Protein AF-B0JJE5-F1 (afdb_monomer)

Secondary structure (DSSP, 8-state):
---THHHHHHHHHHHHHHHHHHTSPTT-HHHHHHHHHHHHHHHHHHHHHHHHHHHHHHHHHHH-SEEEE-HHHHHHHHHSTTTHHHHHTS-HHHHHHHHHHHHHHTT-EEEE--S------

Solvent-accessible surface area (backbone atoms only — not comparable to full-atom values): 7000 Å² total; per-residue (Å²): 131,88,63,78,68,58,58,59,55,53,53,54,53,42,54,53,37,50,55,54,32,72,72,36,59,84,93,36,75,68,26,53,56,32,49,53,53,39,51,55,47,53,50,53,51,50,53,52,51,50,52,51,49,53,52,51,45,52,49,52,52,70,79,33,68,62,48,74,49,39,80,65,55,48,56,56,48,48,64,35,79,85,43,20,62,62,55,73,74,43,61,67,68,58,53,53,54,49,40,53,55,47,18,63,74,70,76,27,50,68,45,75,56,69,88,79,66,78,77,87,122

Sequence (121 aa):
MSNPKHFKKHYRRLRRASKNLSRKQKGSKNREKARIKVAKIHAQITDSRKDHLHKLTTQLVRENQTIVVENLAVKNMVKNPKLSQAISDVSWGEITRQLAYKCRWYGRNYIEIDRWFPSGT

Organism: Microcystis aeruginosa (strain NIES-843 / IAM M-2473) (NCBI:txid449447)

pLDDT: mean 77.74, std 16.85, range [36.88, 96.75]

Structure (mmCIF, N/CA/C/O backbone):
data_AF-B0JJE5-F1
#
_entry.id   AF-B0JJE5-F1
#
loop_
_atom_site.group_PDB
_atom_site.id
_atom_site.type_symbol
_atom_site.label_atom_id
_atom_site.label_alt_id
_atom_site.label_comp_id
_atom_site.label_asym_id
_atom_site.label_entity_id
_atom_site.label_seq_id
_atom_site.pdbx_PDB_ins_code
_atom_site.Cartn_x
_atom_site.Cartn_y
_atom_site.Cartn_z
_atom_site.occupancy
_atom_site.B_iso_or_equiv
_atom_site.auth_seq_id
_atom_site.auth_comp_id
_atom_site.auth_asym_id
_atom_site.auth_atom_id
_atom_site.pdbx_PDB_model_num
ATOM 1 N N . MET A 1 1 ? 12.660 11.398 -1.127 1.00 37.69 1 MET A N 1
ATOM 2 C CA . MET A 1 1 ? 12.112 10.031 -0.949 1.00 37.69 1 MET A CA 1
ATOM 3 C C . MET A 1 1 ? 11.534 9.899 0.458 1.00 37.69 1 MET A C 1
ATOM 5 O O . MET A 1 1 ? 12.292 9.753 1.410 1.00 37.69 1 MET A O 1
ATOM 9 N N . SER A 1 2 ? 10.215 10.078 0.615 1.00 36.88 2 SER A N 1
ATOM 10 C CA . SER A 1 2 ? 9.564 10.100 1.936 1.00 36.88 2 SER A CA 1
ATOM 11 C C . SER A 1 2 ? 9.626 8.732 2.627 1.00 36.88 2 SER A C 1
ATOM 13 O O . SER A 1 2 ? 9.509 7.680 2.006 1.00 36.88 2 SER A O 1
ATOM 15 N N . ASN A 1 3 ? 9.877 8.787 3.926 1.00 46.91 3 ASN A N 1
ATOM 16 C CA . ASN A 1 3 ? 10.442 7.749 4.775 1.00 46.91 3 ASN A CA 1
ATOM 17 C C . ASN A 1 3 ? 9.410 6.665 5.188 1.00 46.91 3 ASN A C 1
ATOM 19 O O . ASN A 1 3 ? 8.305 7.017 5.611 1.00 46.91 3 ASN A O 1
ATOM 23 N N . PRO A 1 4 ? 9.775 5.365 5.232 1.00 54.50 4 PRO A N 1
ATOM 24 C CA . PRO A 1 4 ? 8.970 4.269 5.806 1.00 54.50 4 PRO A CA 1
ATOM 25 C C . PRO A 1 4 ? 8.431 4.500 7.235 1.00 54.50 4 PRO A C 1
ATOM 27 O O . PRO A 1 4 ? 7.529 3.794 7.697 1.00 54.50 4 PRO A O 1
ATOM 30 N N . LYS A 1 5 ? 8.955 5.497 7.968 1.00 53.06 5 LYS A N 1
ATOM 31 C CA . LYS A 1 5 ? 8.504 5.870 9.322 1.00 53.06 5 LYS A CA 1
ATOM 32 C C . LYS A 1 5 ? 7.019 6.268 9.404 1.00 53.06 5 LYS A C 1
ATOM 34 O O . LYS A 1 5 ? 6.428 6.101 10.475 1.00 53.06 5 LYS A O 1
ATOM 39 N N . HIS A 1 6 ? 6.393 6.733 8.316 1.00 61.78 6 HIS A N 1
ATOM 40 C CA . HIS A 1 6 ? 4.973 7.118 8.333 1.00 61.78 6 HIS A CA 1
ATOM 41 C C . HIS A 1 6 ? 4.046 5.921 8.589 1.00 61.78 6 HIS A C 1
ATOM 43 O O . HIS A 1 6 ? 3.158 6.006 9.443 1.00 61.78 6 HIS A O 1
ATOM 49 N N . PHE A 1 7 ? 4.307 4.769 7.964 1.00 72.31 7 PHE A N 1
ATOM 50 C CA . PHE A 1 7 ? 3.471 3.575 8.123 1.00 72.31 7 PHE A CA 1
ATOM 51 C C . PHE A 1 7 ? 3.428 3.080 9.574 1.00 72.31 7 PHE A C 1
ATOM 53 O O . PHE A 1 7 ? 2.351 2.800 10.103 1.00 72.31 7 PHE A O 1
ATOM 60 N N . LYS A 1 8 ? 4.562 3.105 10.292 1.00 78.38 8 LYS A N 1
ATOM 61 C CA . LYS A 1 8 ? 4.618 2.740 11.722 1.00 78.38 8 LYS A CA 1
ATOM 62 C C . LYS A 1 8 ? 3.680 3.597 12.583 1.00 78.38 8 LYS A C 1
ATOM 64 O O . LYS A 1 8 ? 3.040 3.078 13.501 1.00 78.38 8 LYS A O 1
ATOM 69 N N . LYS A 1 9 ? 3.559 4.899 12.294 1.00 83.81 9 LYS A N 1
ATOM 70 C CA . LYS A 1 9 ? 2.633 5.801 13.003 1.00 83.81 9 LYS A CA 1
ATOM 71 C C . LYS A 1 9 ? 1.175 5.428 12.722 1.00 83.81 9 LYS A C 1
ATOM 73 O O . LYS A 1 9 ? 0.377 5.377 13.662 1.00 83.81 9 LYS A O 1
ATOM 78 N N . HIS A 1 10 ? 0.842 5.114 11.469 1.00 83.88 10 HIS A N 1
ATOM 79 C CA . HIS A 1 10 ? -0.504 4.679 11.098 1.00 83.88 10 HIS A CA 1
ATOM 80 C C . HIS A 1 10 ? -0.889 3.353 11.770 1.00 83.88 10 HIS A C 1
ATOM 82 O O . HIS A 1 10 ? -1.953 3.286 12.387 1.00 83.88 10 HIS A O 1
ATOM 88 N N . TYR A 1 11 ? -0.007 2.347 11.780 1.00 85.50 11 TYR A N 1
ATOM 89 C CA . TYR A 1 11 ? -0.277 1.074 12.464 1.00 85.50 11 TYR A CA 1
ATOM 90 C C . TYR A 1 11 ? -0.413 1.230 13.983 1.00 85.50 11 TYR A C 1
ATOM 92 O O . TYR A 1 11 ? -1.293 0.624 14.594 1.00 85.50 11 TYR A O 1
ATOM 100 N N . ARG A 1 12 ? 0.391 2.096 14.620 1.00 90.38 12 ARG A N 1
ATOM 101 C CA . ARG A 1 12 ? 0.223 2.419 16.051 1.00 90.38 12 ARG A CA 1
ATOM 102 C C . ARG A 1 12 ? -1.145 3.041 16.333 1.00 90.38 12 ARG A C 1
ATOM 104 O O . ARG A 1 12 ? -1.794 2.681 17.317 1.00 90.38 12 ARG A O 1
ATOM 111 N N . ARG A 1 13 ? -1.596 3.965 15.477 1.00 91.94 13 ARG A N 1
ATOM 112 C CA . ARG A 1 13 ? -2.922 4.591 15.583 1.00 91.94 13 ARG A CA 1
ATOM 113 C C . ARG A 1 13 ? -4.036 3.564 15.386 1.00 91.94 13 ARG A C 1
ATOM 115 O O . ARG A 1 13 ? -4.989 3.578 16.164 1.00 91.94 13 ARG A O 1
ATOM 122 N N . LEU A 1 14 ? -3.884 2.662 14.416 1.00 93.25 14 LEU A N 1
ATOM 123 C CA . LEU A 1 14 ? -4.814 1.563 14.178 1.00 93.25 14 LEU A CA 1
ATOM 124 C C . LEU A 1 14 ? -4.925 0.662 15.410 1.00 93.25 14 LEU A C 1
ATOM 126 O O . LEU A 1 14 ? -6.019 0.492 15.933 1.00 93.25 14 LEU A O 1
ATOM 130 N N . ARG A 1 15 ? -3.797 0.191 15.958 1.00 93.88 15 ARG A N 1
ATOM 131 C CA . ARG A 1 15 ? -3.772 -0.662 17.159 1.00 93.88 15 ARG A CA 1
ATOM 132 C C . ARG A 1 15 ? -4.518 -0.028 18.336 1.00 93.88 15 ARG A C 1
ATOM 134 O O . ARG A 1 15 ? -5.300 -0.698 19.008 1.00 93.88 15 ARG A O 1
ATOM 141 N N . ARG A 1 16 ? -4.307 1.271 18.579 1.00 95.50 16 ARG A N 1
ATOM 142 C CA . ARG A 1 16 ? -5.019 2.019 19.632 1.00 95.50 16 ARG A CA 1
ATOM 143 C C . ARG A 1 16 ? -6.520 2.113 19.349 1.00 95.50 16 ARG A C 1
ATOM 145 O O . ARG A 1 16 ? -7.318 1.899 20.255 1.00 95.50 16 ARG A O 1
ATOM 152 N N . ALA A 1 17 ? -6.908 2.412 18.109 1.00 94.50 17 ALA A N 1
ATOM 153 C CA . ALA A 1 17 ? -8.312 2.505 17.718 1.00 94.50 17 ALA A CA 1
ATOM 154 C C . ALA A 1 17 ? -9.033 1.150 17.825 1.00 94.50 17 ALA A C 1
ATOM 156 O O . ALA A 1 17 ? -10.131 1.103 18.374 1.00 94.50 17 ALA A O 1
ATOM 157 N N . SER A 1 18 ? -8.393 0.057 17.405 1.00 94.12 18 SER A N 1
ATOM 158 C CA . SER A 1 18 ? -8.932 -1.301 17.523 1.00 94.12 18 SER A CA 1
ATOM 159 C C . SER A 1 18 ? -9.078 -1.736 18.983 1.00 94.12 18 SER A C 1
ATOM 161 O O . SER A 1 18 ? -10.123 -2.260 19.355 1.00 94.12 18 SER A O 1
ATOM 163 N N . LYS A 1 19 ? -8.092 -1.436 19.845 1.00 96.38 19 LYS A N 1
ATOM 164 C CA . LYS A 1 19 ? -8.192 -1.682 21.298 1.00 96.38 19 LYS A CA 1
ATOM 165 C C . LYS A 1 19 ? -9.326 -0.879 21.942 1.00 96.38 19 LYS A C 1
ATOM 167 O O . LYS A 1 19 ? -10.008 -1.360 22.840 1.00 96.38 19 LYS A O 1
ATOM 172 N N . ASN A 1 20 ? -9.533 0.357 21.494 1.00 95.12 20 ASN A N 1
ATOM 173 C CA . ASN A 1 20 ? -10.648 1.165 21.972 1.00 95.12 20 ASN A CA 1
ATOM 174 C C . ASN A 1 20 ? -11.990 0.593 21.510 1.00 95.12 20 ASN A C 1
ATOM 176 O O . ASN A 1 20 ? -12.913 0.558 22.314 1.00 95.12 20 ASN A O 1
ATOM 180 N N . LEU A 1 21 ? -12.092 0.133 20.258 1.00 95.44 21 LEU A N 1
ATOM 181 C CA . LEU A 1 21 ? -13.292 -0.506 19.716 1.00 95.44 21 LEU A CA 1
ATOM 182 C C . LEU A 1 21 ? -13.645 -1.795 20.469 1.00 95.44 21 LEU A C 1
ATOM 184 O O . LEU A 1 21 ? -14.810 -1.984 20.812 1.00 95.44 21 LEU A O 1
ATOM 188 N N . SER A 1 22 ? -12.660 -2.653 20.752 1.00 95.06 22 SER A N 1
ATOM 189 C CA . SER A 1 22 ? -12.888 -3.937 21.430 1.00 95.06 22 SER A CA 1
ATOM 190 C C . SER A 1 22 ? -13.428 -3.776 22.852 1.00 95.06 22 SER A C 1
ATOM 192 O O . SER A 1 22 ? -14.160 -4.633 23.330 1.00 95.06 22 SER A O 1
ATOM 194 N N . ARG A 1 23 ? -13.110 -2.655 23.509 1.00 95.25 23 ARG A N 1
ATOM 195 C CA . ARG A 1 23 ? -13.593 -2.303 24.852 1.00 95.25 23 ARG A CA 1
ATOM 196 C C . ARG A 1 23 ? -14.993 -1.678 24.868 1.00 95.25 23 ARG A C 1
ATOM 198 O O . ARG A 1 23 ? -15.507 -1.402 25.946 1.00 95.25 23 ARG A O 1
ATOM 205 N N . LYS A 1 24 ? -15.604 -1.378 23.713 1.00 94.31 24 LYS A N 1
ATOM 206 C CA . LYS A 1 24 ? -16.956 -0.794 23.661 1.00 94.31 24 LYS A CA 1
ATOM 207 C C . LYS A 1 24 ? -18.028 -1.880 23.672 1.00 94.31 24 LYS A C 1
ATOM 209 O O . LYS A 1 24 ? -17.908 -2.887 22.978 1.00 94.31 24 LYS A O 1
ATOM 214 N N . GLN A 1 25 ? -19.121 -1.612 24.387 1.00 95.25 25 GLN A N 1
ATOM 215 C CA . GLN A 1 25 ? -20.291 -2.486 24.442 1.00 95.25 25 GLN A CA 1
ATOM 216 C C . GLN A 1 25 ? -20.867 -2.729 23.041 1.00 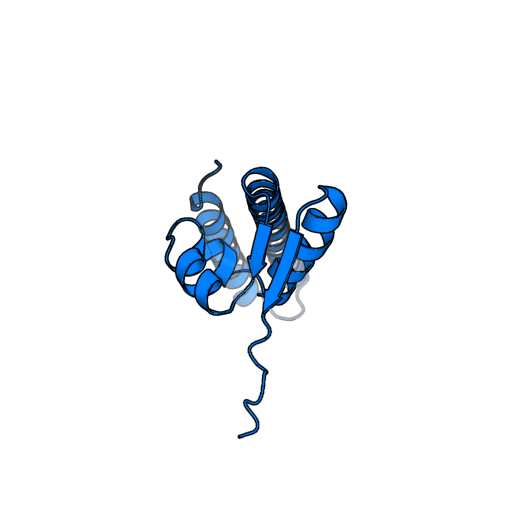95.25 25 GLN A C 1
ATOM 218 O O . GLN A 1 25 ? -21.088 -1.782 22.272 1.00 95.25 25 GLN A O 1
ATOM 223 N N . LYS A 1 26 ? -21.108 -4.002 22.711 1.00 92.94 26 LYS A N 1
ATOM 224 C CA . LYS A 1 26 ? -21.758 -4.420 21.459 1.00 92.94 26 LYS A CA 1
ATOM 225 C C . LYS A 1 26 ? -23.131 -3.740 21.328 1.00 92.94 26 LYS A C 1
ATOM 227 O O . LYS A 1 26 ? -23.806 -3.525 22.321 1.00 92.94 26 LYS A O 1
ATOM 232 N N . GLY A 1 27 ? -23.490 -3.318 20.115 1.00 91.69 27 GLY A N 1
ATOM 233 C CA . GLY A 1 27 ? -24.748 -2.603 19.837 1.00 91.69 27 GLY A CA 1
ATOM 234 C C . GLY A 1 27 ? -24.798 -1.119 20.235 1.00 91.69 27 GLY A C 1
ATOM 235 O O . GLY A 1 27 ? -25.648 -0.391 19.738 1.00 91.69 27 GLY A O 1
ATOM 236 N N . SER A 1 28 ? -23.877 -0.615 21.067 1.00 95.62 28 SER A N 1
ATOM 237 C CA . SER A 1 28 ? -23.923 0.795 21.486 1.00 95.62 28 SER A CA 1
ATOM 238 C C . SER A 1 28 ? -23.585 1.781 20.353 1.00 95.62 28 SER A C 1
ATOM 240 O O . SER A 1 28 ? -22.672 1.550 19.552 1.00 95.62 28 SER A O 1
ATOM 242 N N . LYS A 1 29 ? -24.221 2.965 20.360 1.00 95.69 29 LYS A N 1
ATOM 243 C CA . LYS A 1 29 ? -23.891 4.085 19.447 1.00 95.69 29 LYS A CA 1
ATOM 244 C C . LYS A 1 29 ? -22.410 4.495 19.530 1.00 95.69 29 LYS A C 1
ATOM 246 O O . LYS A 1 29 ? -21.803 4.912 18.545 1.00 95.69 29 LYS A O 1
ATOM 251 N N . ASN A 1 30 ? -21.790 4.342 20.701 1.00 93.56 30 ASN A N 1
ATOM 252 C CA . ASN A 1 30 ? -20.370 4.638 20.906 1.00 93.56 30 ASN A CA 1
ATOM 253 C C . ASN A 1 30 ? -19.441 3.602 20.260 1.00 93.56 30 ASN A C 1
ATOM 255 O O . ASN A 1 30 ? -18.365 3.966 19.776 1.00 93.56 30 ASN A O 1
ATOM 259 N N . ARG A 1 31 ? -19.842 2.325 20.219 1.00 95.44 31 ARG A N 1
ATOM 260 C CA . ARG A 1 31 ? -19.119 1.295 19.462 1.00 95.44 31 ARG A CA 1
ATOM 261 C C . ARG A 1 31 ? -19.180 1.576 17.969 1.00 95.44 31 ARG A C 1
ATOM 263 O O . ARG A 1 31 ? -18.161 1.450 17.298 1.00 95.44 31 ARG A O 1
ATOM 270 N N . GLU A 1 32 ? -20.331 2.017 17.478 1.00 96.12 32 GLU A N 1
ATOM 271 C CA . GLU A 1 32 ? -20.517 2.374 16.074 1.00 96.12 32 GLU A CA 1
ATOM 272 C C . GLU A 1 32 ? -19.574 3.513 15.641 1.00 96.12 32 GLU A C 1
ATOM 274 O O . GLU A 1 32 ? -18.782 3.362 14.709 1.00 96.12 32 GLU A O 1
ATOM 279 N N . LYS A 1 33 ? -19.503 4.596 16.427 1.00 95.62 33 LYS A N 1
ATOM 280 C CA . LYS A 1 33 ? -18.519 5.677 16.217 1.00 95.62 33 LYS A CA 1
ATOM 281 C C . LYS A 1 33 ? -17.068 5.168 16.209 1.00 95.62 33 LYS A C 1
ATOM 283 O O . LYS A 1 33 ? -16.254 5.601 15.389 1.00 95.62 33 LYS A O 1
ATOM 288 N N . ALA A 1 34 ? -16.721 4.249 17.114 1.00 95.62 34 ALA A N 1
ATOM 289 C CA . ALA A 1 34 ? -15.382 3.661 17.169 1.00 95.62 34 ALA A CA 1
ATOM 290 C C . ALA A 1 34 ? -15.079 2.773 15.947 1.00 95.62 34 ALA A C 1
ATOM 292 O O . ALA A 1 34 ? -13.956 2.805 15.441 1.00 95.62 34 ALA A O 1
ATOM 293 N N . ARG A 1 35 ? -16.072 2.034 15.438 1.00 96.56 35 ARG A N 1
ATOM 294 C CA . ARG A 1 35 ? -15.960 1.183 14.246 1.00 96.56 35 ARG A CA 1
ATOM 295 C C . ARG A 1 35 ? -15.665 2.021 13.007 1.00 96.56 35 ARG A C 1
ATOM 297 O O . ARG A 1 35 ? -14.697 1.741 12.303 1.00 96.56 35 ARG A O 1
ATOM 304 N N . ILE A 1 36 ? -16.413 3.109 12.810 1.00 96.75 36 ILE A N 1
ATOM 305 C CA . ILE A 1 36 ? -16.170 4.073 11.726 1.00 96.75 36 ILE A CA 1
ATOM 306 C C . ILE A 1 36 ? -14.752 4.654 11.826 1.00 96.75 36 ILE A C 1
ATOM 308 O O . ILE A 1 36 ? -14.057 4.785 10.820 1.00 96.75 36 ILE A O 1
ATOM 312 N N . LYS A 1 37 ? -14.274 4.972 13.036 1.00 95.38 37 LYS A N 1
ATOM 313 C CA . LYS A 1 37 ? -12.909 5.486 13.237 1.00 95.38 37 LYS A CA 1
ATOM 314 C C . LYS A 1 37 ? -11.836 4.478 12.820 1.00 95.38 37 LYS A C 1
ATOM 316 O O . LYS A 1 37 ? -10.851 4.881 12.205 1.00 95.38 37 LYS A O 1
ATOM 321 N N . VAL A 1 38 ? -12.014 3.197 13.143 1.00 95.75 38 VAL A N 1
AT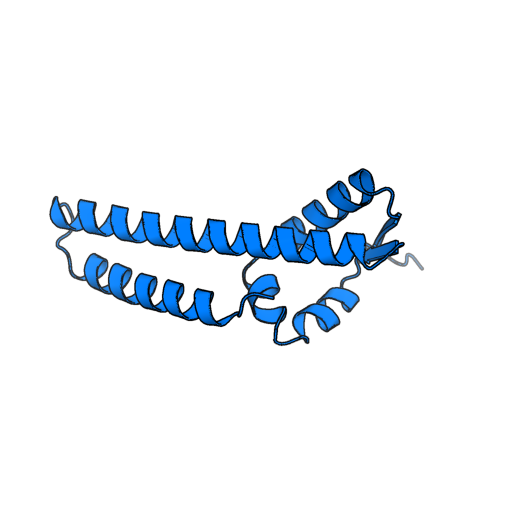OM 322 C CA . VAL A 1 38 ? -11.115 2.119 12.700 1.00 95.75 38 VAL A CA 1
ATOM 323 C C . VAL A 1 38 ? -11.137 1.999 11.175 1.00 95.75 38 VAL A C 1
ATOM 325 O O . VAL A 1 38 ? -10.073 2.026 10.559 1.00 95.75 38 VAL A O 1
ATOM 328 N N . ALA A 1 39 ? -12.322 1.981 10.558 1.00 94.81 39 ALA A N 1
ATOM 329 C CA . ALA A 1 39 ? -12.472 1.921 9.103 1.00 94.81 39 ALA A CA 1
ATOM 330 C C . ALA A 1 39 ? -11.772 3.094 8.391 1.00 94.81 39 ALA A C 1
ATOM 332 O O . ALA A 1 39 ? -11.009 2.882 7.452 1.00 94.81 39 ALA A O 1
ATOM 333 N N . LYS A 1 40 ? -11.926 4.325 8.898 1.00 95.62 40 LYS A N 1
ATOM 334 C CA . LYS A 1 40 ? -11.226 5.511 8.372 1.00 95.62 40 LYS A CA 1
ATOM 335 C C . LYS A 1 40 ? -9.703 5.372 8.433 1.00 95.62 40 LYS A C 1
ATOM 337 O O . LYS A 1 40 ? -9.012 5.803 7.518 1.00 95.62 40 LYS A O 1
ATOM 342 N N . ILE A 1 41 ? -9.162 4.776 9.498 1.00 93.12 41 ILE A N 1
ATOM 343 C CA . ILE A 1 41 ? -7.713 4.548 9.611 1.00 93.12 41 ILE A CA 1
ATOM 344 C C . ILE A 1 41 ? -7.250 3.480 8.611 1.00 93.12 41 ILE A C 1
ATOM 346 O O . ILE A 1 41 ? -6.194 3.652 8.007 1.00 93.12 41 ILE A O 1
ATOM 350 N N . HIS A 1 42 ? -8.028 2.413 8.401 1.00 90.12 42 HIS A N 1
ATOM 351 C CA . HIS A 1 42 ? -7.730 1.416 7.368 1.00 90.12 42 HIS A CA 1
ATOM 352 C C . HIS A 1 42 ? -7.724 2.021 5.962 1.00 90.12 42 HIS A C 1
ATOM 354 O O . HIS A 1 42 ? -6.793 1.751 5.203 1.00 90.12 42 HIS A O 1
ATOM 360 N N . ALA A 1 43 ? -8.703 2.872 5.638 1.00 90.81 43 ALA A N 1
ATOM 361 C CA . ALA A 1 43 ? -8.741 3.590 4.366 1.00 90.81 43 ALA A CA 1
ATOM 362 C C . ALA A 1 43 ? -7.474 4.439 4.178 1.00 90.81 43 ALA A C 1
ATOM 364 O O . ALA A 1 43 ? -6.743 4.240 3.216 1.00 90.81 43 ALA A O 1
ATOM 365 N N . GLN A 1 44 ? -7.111 5.252 5.179 1.00 89.81 44 GLN A N 1
ATOM 366 C CA . GLN A 1 44 ? -5.890 6.069 5.142 1.00 89.81 44 GLN A CA 1
ATOM 367 C C . GLN A 1 44 ? -4.612 5.245 4.924 1.00 89.81 44 GLN A C 1
ATOM 369 O O . GLN A 1 44 ? -3.723 5.669 4.187 1.00 89.81 44 GLN A O 1
ATOM 374 N N . ILE A 1 45 ? -4.492 4.079 5.569 1.00 86.19 45 ILE A N 1
ATOM 375 C CA . ILE A 1 45 ? -3.345 3.177 5.371 1.00 86.19 45 ILE A CA 1
ATOM 376 C C . ILE A 1 45 ? -3.329 2.645 3.940 1.00 86.19 45 ILE A C 1
ATOM 378 O O . ILE A 1 45 ? -2.280 2.651 3.302 1.00 86.19 45 ILE A O 1
ATOM 382 N N . THR A 1 46 ? -4.483 2.206 3.443 1.00 84.62 46 THR A N 1
ATOM 383 C CA . THR A 1 46 ? -4.631 1.650 2.095 1.00 84.62 46 THR A CA 1
ATOM 384 C C . THR A 1 46 ? -4.276 2.687 1.035 1.00 84.62 46 THR A C 1
ATOM 386 O O . THR A 1 46 ? -3.471 2.397 0.154 1.00 84.62 46 THR A O 1
ATOM 389 N N . ASP A 1 47 ? -4.786 3.910 1.162 1.00 87.00 47 ASP A N 1
ATOM 390 C CA . ASP A 1 47 ? -4.495 5.009 0.237 1.00 87.00 47 ASP A CA 1
ATOM 391 C C . ASP A 1 47 ? -3.011 5.386 0.266 1.00 87.00 47 ASP A C 1
ATOM 393 O O . ASP A 1 47 ? -2.382 5.523 -0.780 1.00 87.00 47 ASP A O 1
ATOM 397 N N . SER A 1 48 ? -2.409 5.452 1.461 1.00 84.62 48 SER A N 1
ATOM 398 C CA . SER A 1 48 ? -0.970 5.724 1.603 1.00 84.62 48 SER A CA 1
ATOM 399 C C . SER A 1 48 ? -0.109 4.627 0.966 1.00 84.62 48 SER A C 1
ATOM 401 O O . SER A 1 48 ? 0.919 4.919 0.358 1.00 84.62 48 SER A O 1
ATOM 403 N N . ARG A 1 49 ? -0.512 3.355 1.099 1.00 81.69 49 ARG A N 1
ATOM 404 C CA . ARG A 1 49 ? 0.172 2.218 0.463 1.00 81.69 49 ARG A CA 1
ATOM 405 C C . ARG A 1 49 ? 0.053 2.290 -1.060 1.00 81.69 49 ARG A C 1
ATOM 407 O O . ARG A 1 49 ? 1.058 2.117 -1.743 1.00 81.69 49 ARG A O 1
ATOM 414 N N . LYS A 1 50 ? -1.139 2.595 -1.585 1.00 84.75 50 LYS A N 1
ATOM 415 C CA . LYS A 1 50 ? -1.374 2.769 -3.026 1.00 84.75 50 LYS A CA 1
ATOM 416 C C . LYS A 1 50 ? -0.536 3.906 -3.603 1.00 84.75 50 LYS A C 1
ATOM 418 O O . LYS A 1 50 ? 0.151 3.693 -4.595 1.00 84.75 50 LYS A O 1
ATOM 423 N N . ASP A 1 51 ? -0.541 5.080 -2.972 1.00 87.19 51 ASP A N 1
ATOM 424 C CA . ASP A 1 51 ? 0.270 6.231 -3.395 1.00 87.19 51 ASP A CA 1
ATOM 425 C C . ASP A 1 51 ? 1.767 5.892 -3.410 1.00 87.19 51 ASP A C 1
ATOM 427 O O . ASP A 1 51 ? 2.467 6.164 -4.387 1.00 87.19 51 ASP A O 1
ATOM 431 N N . HIS A 1 52 ? 2.253 5.228 -2.358 1.00 82.06 52 HIS A N 1
ATOM 432 C CA . HIS A 1 52 ? 3.639 4.781 -2.306 1.00 82.06 52 HIS A CA 1
ATOM 433 C C . HIS A 1 52 ? 3.959 3.809 -3.446 1.00 82.06 52 HIS A C 1
ATOM 435 O O . HIS A 1 52 ? 4.963 3.990 -4.132 1.00 82.06 52 HIS A O 1
ATOM 441 N N . LEU A 1 53 ? 3.091 2.825 -3.699 1.00 83.88 53 LEU A N 1
ATOM 442 C CA . LEU A 1 53 ? 3.283 1.892 -4.801 1.00 83.88 53 LEU A CA 1
ATOM 443 C C . LEU A 1 53 ? 3.279 2.604 -6.159 1.00 83.88 53 LEU A C 1
ATOM 445 O O . LEU A 1 53 ? 4.153 2.337 -6.981 1.00 83.88 53 LEU A O 1
ATOM 449 N N . HIS A 1 54 ? 2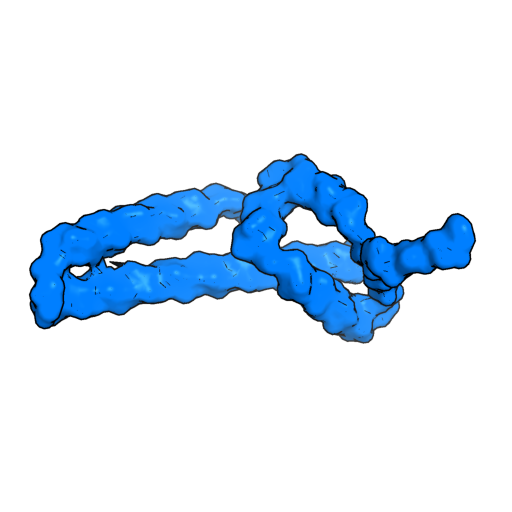.364 3.551 -6.386 1.00 88.44 54 HIS A N 1
ATOM 450 C CA . HIS A 1 54 ? 2.356 4.333 -7.619 1.00 88.44 54 HIS A CA 1
ATOM 451 C C . HIS A 1 54 ? 3.660 5.115 -7.797 1.00 88.44 54 HIS A C 1
ATOM 453 O O . HIS A 1 54 ? 4.205 5.139 -8.899 1.00 88.44 54 HIS A O 1
ATOM 459 N N . LYS A 1 55 ? 4.193 5.729 -6.737 1.00 87.00 55 LYS A N 1
ATOM 460 C CA . LYS A 1 55 ? 5.476 6.442 -6.801 1.00 87.00 55 LYS A CA 1
ATOM 461 C C . LYS A 1 55 ? 6.628 5.498 -7.137 1.00 87.00 55 LYS A C 1
ATOM 463 O O . LYS A 1 55 ? 7.411 5.815 -8.028 1.00 87.00 55 LYS A O 1
ATOM 468 N N . LEU A 1 56 ? 6.681 4.332 -6.492 1.00 82.88 56 LEU A N 1
ATOM 469 C CA . LEU A 1 56 ? 7.700 3.314 -6.754 1.00 82.88 56 LEU A CA 1
ATOM 470 C C . LEU A 1 56 ? 7.656 2.802 -8.196 1.00 82.88 56 LEU A C 1
ATOM 472 O O . LEU A 1 56 ? 8.670 2.816 -8.885 1.00 82.88 56 LEU A O 1
ATOM 476 N N . THR A 1 57 ? 6.489 2.378 -8.680 1.00 84.94 57 THR A N 1
ATOM 477 C CA . THR A 1 57 ? 6.365 1.826 -10.037 1.00 84.94 57 THR A CA 1
ATOM 478 C C . THR A 1 57 ? 6.617 2.888 -11.103 1.00 84.94 57 THR A C 1
ATOM 480 O O . THR A 1 57 ? 7.244 2.593 -12.113 1.00 84.94 57 THR A O 1
ATOM 483 N N . THR A 1 58 ? 6.216 4.145 -10.873 1.00 88.19 58 THR A N 1
ATOM 484 C CA . THR A 1 58 ? 6.568 5.249 -11.782 1.00 88.19 58 THR A CA 1
ATOM 485 C C . THR A 1 58 ? 8.073 5.500 -11.806 1.00 88.19 58 THR A C 1
ATOM 487 O O . THR A 1 58 ? 8.625 5.726 -12.878 1.00 88.19 58 THR A O 1
ATOM 490 N N . GLN A 1 59 ? 8.738 5.470 -10.650 1.00 85.00 59 GLN A N 1
ATOM 491 C CA . GLN A 1 59 ? 10.186 5.645 -10.578 1.00 85.00 59 GLN A CA 1
ATOM 492 C C . GLN A 1 59 ? 10.909 4.550 -11.374 1.00 85.00 59 GLN A C 1
ATOM 494 O O . GLN A 1 59 ? 11.720 4.871 -12.237 1.00 85.00 59 GLN A O 1
ATOM 499 N N . LEU A 1 60 ? 10.540 3.282 -11.167 1.00 82.50 60 LEU A N 1
ATOM 500 C CA . LEU A 1 60 ? 11.131 2.147 -11.883 1.00 82.50 60 LEU A CA 1
ATOM 501 C C . LEU A 1 60 ? 11.000 2.286 -13.403 1.00 82.50 60 LEU A C 1
ATOM 503 O O . LEU A 1 60 ? 11.978 2.113 -14.119 1.00 82.50 60 LEU A O 1
ATOM 507 N N . VAL A 1 61 ? 9.813 2.646 -13.893 1.00 85.56 61 VAL A N 1
ATOM 508 C CA . VAL A 1 61 ? 9.546 2.808 -15.335 1.00 85.56 61 VAL A CA 1
ATOM 509 C C . VAL A 1 61 ? 10.297 3.999 -15.935 1.00 85.56 61 VAL A C 1
ATOM 511 O O . VAL A 1 61 ? 10.654 3.995 -17.113 1.00 85.56 61 VAL A O 1
ATOM 514 N N . ARG A 1 62 ? 10.564 5.039 -15.142 1.00 84.12 62 ARG A N 1
ATOM 515 C CA . ARG A 1 62 ? 11.340 6.194 -15.609 1.00 84.12 62 ARG A CA 1
ATOM 516 C C . ARG A 1 62 ? 12.831 5.896 -15.685 1.00 84.12 62 ARG A C 1
ATOM 518 O O . ARG A 1 62 ? 13.455 6.302 -16.659 1.00 84.12 62 ARG A O 1
ATOM 525 N N . GLU A 1 63 ? 13.364 5.198 -14.687 1.00 81.19 63 GLU A N 1
ATOM 526 C CA . GLU A 1 63 ? 14.793 4.894 -14.559 1.00 81.19 63 GLU A CA 1
ATOM 527 C C . GLU A 1 63 ? 15.251 3.742 -15.470 1.00 81.19 63 GLU A C 1
ATOM 529 O O . GLU A 1 63 ? 16.440 3.636 -15.753 1.00 81.19 63 GLU A O 1
ATOM 534 N N . ASN A 1 64 ? 14.332 2.903 -15.964 1.00 75.50 64 ASN A N 1
ATOM 535 C CA . ASN A 1 64 ? 14.660 1.706 -16.742 1.00 75.50 64 ASN A CA 1
ATOM 536 C C . ASN A 1 64 ? 13.958 1.707 -18.109 1.00 75.50 64 ASN A C 1
ATOM 538 O O . ASN A 1 64 ? 12.760 1.968 -18.204 1.00 75.50 64 ASN A O 1
ATOM 542 N N . GLN A 1 65 ? 14.700 1.377 -19.171 1.00 74.00 65 GLN A N 1
ATOM 543 C CA . GLN A 1 65 ? 14.156 1.243 -20.533 1.00 74.00 65 GLN A CA 1
ATOM 544 C C . GLN A 1 65 ? 13.367 -0.061 -20.725 1.00 74.00 65 GLN A C 1
ATOM 546 O O . GLN A 1 65 ? 12.352 -0.091 -21.423 1.00 74.00 65 GLN A O 1
ATOM 551 N N . THR A 1 66 ? 13.817 -1.122 -20.054 1.00 76.12 66 THR A N 1
ATOM 552 C CA . THR A 1 66 ? 13.192 -2.444 -20.050 1.00 76.12 66 THR A CA 1
ATOM 553 C C . THR A 1 66 ? 12.985 -2.880 -18.610 1.00 76.12 66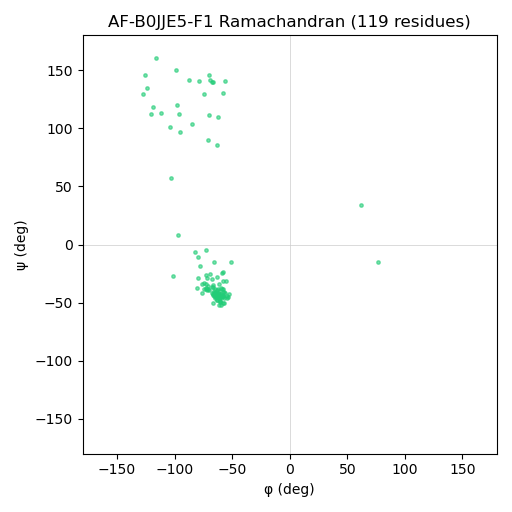 THR A C 1
ATOM 555 O O . THR A 1 66 ? 13.912 -2.834 -17.803 1.00 76.12 66 THR A O 1
ATOM 558 N N . ILE A 1 67 ? 11.770 -3.314 -18.290 1.00 78.38 67 ILE A N 1
ATOM 559 C CA . ILE A 1 67 ? 11.429 -3.917 -17.007 1.00 78.38 67 ILE A CA 1
ATOM 560 C C . ILE A 1 67 ? 11.107 -5.384 -17.248 1.00 78.38 67 ILE A C 1
ATOM 562 O O . ILE A 1 67 ? 10.098 -5.716 -17.871 1.00 78.38 67 ILE A O 1
ATOM 566 N N . VAL A 1 68 ? 11.967 -6.247 -16.716 1.00 73.38 68 VAL A N 1
ATOM 567 C CA . VAL A 1 68 ? 11.739 -7.689 -16.663 1.00 73.38 68 VAL A CA 1
ATOM 568 C C . VAL A 1 68 ? 11.210 -8.032 -15.279 1.00 73.38 68 VAL A C 1
ATOM 570 O O . VAL A 1 68 ? 11.841 -7.750 -14.258 1.00 73.38 68 VAL A O 1
ATOM 573 N N . VAL A 1 69 ? 10.015 -8.602 -15.244 1.00 73.69 69 VAL A N 1
ATOM 574 C CA . VAL A 1 69 ? 9.336 -9.018 -14.029 1.00 73.69 69 VAL A CA 1
ATOM 575 C C . VAL A 1 69 ? 9.433 -10.533 -13.923 1.00 73.69 69 VAL A C 1
ATOM 577 O O . VAL A 1 69 ? 8.689 -11.264 -14.568 1.00 73.69 69 VAL A O 1
ATOM 580 N N . GLU A 1 70 ? 10.366 -10.989 -13.087 1.00 68.75 70 GLU A N 1
ATOM 581 C CA . GLU A 1 70 ? 10.507 -12.389 -12.684 1.00 68.75 70 GLU A CA 1
ATOM 582 C C . GLU A 1 70 ? 10.264 -12.548 -11.183 1.00 68.75 70 GLU A C 1
ATOM 584 O O . GLU A 1 70 ? 10.498 -11.629 -10.392 1.00 68.75 70 GLU A O 1
ATOM 589 N N . ASN A 1 71 ? 9.964 -13.774 -10.755 1.00 59.47 71 ASN A N 1
ATOM 590 C CA . ASN A 1 71 ? 9.906 -14.137 -9.337 1.00 59.47 71 ASN A CA 1
ATOM 591 C C . ASN A 1 71 ? 11.246 -13.884 -8.589 1.00 59.47 71 ASN A C 1
ATOM 593 O O . ASN A 1 71 ? 11.263 -13.704 -7.369 1.00 59.47 71 ASN A O 1
ATOM 597 N N . LEU A 1 72 ? 12.389 -13.847 -9.297 1.00 51.22 72 LEU A N 1
ATOM 598 C CA . LEU A 1 72 ? 13.716 -13.612 -8.707 1.00 51.22 72 LEU A CA 1
ATOM 599 C C . LEU A 1 72 ? 14.006 -12.122 -8.444 1.00 51.22 72 LEU A C 1
ATOM 601 O O . LEU A 1 72 ? 14.571 -11.779 -7.401 1.00 51.22 72 LEU A O 1
ATOM 605 N N . ALA A 1 73 ? 13.560 -11.229 -9.333 1.00 54.75 73 A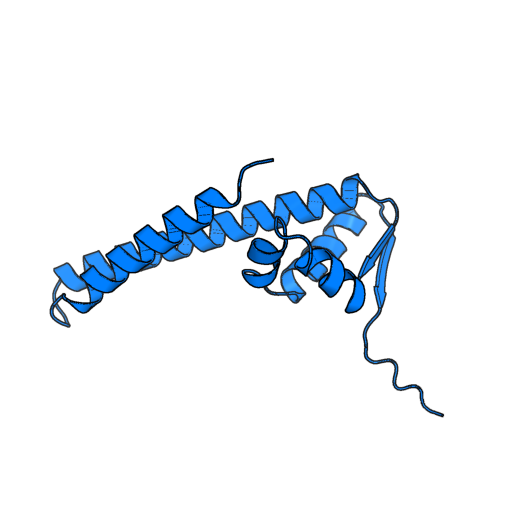LA A N 1
ATOM 606 C CA . ALA A 1 73 ? 13.688 -9.781 -9.153 1.00 54.75 73 ALA A CA 1
ATOM 607 C C . ALA A 1 73 ? 12.929 -9.306 -7.900 1.00 54.75 73 ALA A C 1
ATOM 609 O O . ALA A 1 73 ? 13.424 -8.457 -7.157 1.00 54.75 73 ALA A O 1
ATOM 610 N N . VAL A 1 74 ? 11.797 -9.949 -7.578 1.00 51.31 74 VAL A N 1
ATOM 611 C CA . VAL A 1 74 ? 11.044 -9.734 -6.328 1.00 51.31 74 VAL A CA 1
ATOM 612 C C . VAL A 1 74 ? 11.882 -10.032 -5.105 1.00 51.31 74 VAL A C 1
ATOM 614 O O . VAL A 1 74 ? 11.890 -9.235 -4.174 1.00 51.31 74 VAL A O 1
ATOM 617 N N . LYS A 1 75 ? 12.637 -11.137 -5.091 1.00 51.34 75 LYS A N 1
ATOM 618 C CA . LYS A 1 75 ? 13.528 -11.438 -3.963 1.00 51.34 75 LYS A CA 1
ATOM 619 C C . LYS A 1 75 ? 14.559 -10.329 -3.771 1.00 51.34 75 LYS A C 1
ATOM 621 O O . LYS A 1 75 ? 14.844 -9.979 -2.633 1.00 51.34 75 LYS A O 1
ATOM 626 N N . ASN A 1 76 ? 15.071 -9.737 -4.848 1.00 54.16 76 ASN A N 1
ATOM 627 C CA . ASN A 1 76 ? 16.041 -8.643 -4.765 1.00 54.16 76 ASN A CA 1
ATOM 628 C C . ASN A 1 76 ? 15.394 -7.309 -4.345 1.00 54.16 76 ASN A C 1
ATOM 630 O O . ASN A 1 76 ? 15.953 -6.592 -3.514 1.00 54.16 76 ASN A O 1
ATOM 634 N N . MET A 1 77 ? 14.180 -7.009 -4.814 1.00 57.41 77 MET A N 1
ATOM 635 C CA . MET A 1 77 ? 13.426 -5.820 -4.399 1.00 57.41 77 MET A CA 1
ATOM 636 C C . MET A 1 77 ? 12.907 -5.924 -2.954 1.00 57.41 77 MET A C 1
ATOM 638 O O . MET A 1 77 ? 12.964 -4.948 -2.212 1.00 57.41 77 MET A O 1
ATOM 642 N N . VAL A 1 78 ? 12.468 -7.109 -2.518 1.00 55.56 78 VAL A N 1
ATOM 643 C CA . VAL A 1 78 ? 12.060 -7.413 -1.133 1.00 55.56 78 VAL A CA 1
ATOM 644 C C . VAL A 1 78 ? 13.266 -7.495 -0.195 1.00 55.56 78 VAL A C 1
ATOM 646 O O . VAL A 1 78 ? 13.136 -7.202 0.988 1.00 55.56 78 VAL A O 1
ATOM 649 N N . LYS A 1 79 ? 14.463 -7.828 -0.691 1.00 54.28 79 LYS A N 1
ATOM 650 C CA . LYS A 1 79 ? 15.703 -7.719 0.095 1.00 54.28 79 LYS A CA 1
ATOM 651 C C . LYS A 1 79 ? 16.097 -6.271 0.370 1.00 54.28 79 LYS A C 1
ATOM 653 O O . LYS A 1 79 ? 16.766 -6.026 1.368 1.00 54.28 79 LYS A O 1
ATOM 658 N N . ASN A 1 80 ? 15.684 -5.310 -0.463 1.00 62.19 80 ASN A N 1
ATOM 659 C CA . ASN A 1 80 ? 15.931 -3.901 -0.184 1.00 62.19 80 ASN A CA 1
ATOM 660 C C . ASN A 1 80 ? 15.057 -3.457 1.005 1.00 62.19 80 ASN A C 1
ATOM 662 O O . ASN A 1 80 ? 13.840 -3.341 0.856 1.00 62.19 80 ASN A O 1
ATOM 666 N N . PRO A 1 81 ? 15.638 -3.141 2.177 1.00 58.16 81 PRO A N 1
ATOM 667 C CA . PRO A 1 81 ? 14.866 -2.878 3.391 1.00 58.16 81 PRO A CA 1
ATOM 668 C C . PRO A 1 81 ? 14.000 -1.611 3.309 1.00 58.16 81 PRO A C 1
ATOM 670 O O . PRO A 1 81 ? 13.098 -1.427 4.125 1.00 58.16 81 PRO A O 1
ATOM 673 N N . LYS A 1 82 ? 14.239 -0.729 2.327 1.00 58.38 82 LYS A N 1
ATOM 674 C CA . LYS A 1 82 ? 13.381 0.437 2.061 1.00 58.38 82 LYS A CA 1
ATOM 675 C C . LYS A 1 82 ? 12.122 0.066 1.272 1.00 58.38 82 LYS A C 1
ATOM 677 O O . LYS A 1 82 ? 11.105 0.735 1.429 1.00 58.38 82 LYS A O 1
ATOM 682 N N . LEU A 1 83 ? 12.197 -0.978 0.448 1.00 59.72 83 LEU A N 1
ATOM 683 C CA . LEU A 1 83 ? 11.136 -1.420 -0.460 1.00 59.72 83 LEU A CA 1
ATOM 684 C C . LEU A 1 83 ? 10.376 -2.636 0.089 1.00 59.72 83 LEU A C 1
ATOM 686 O O . LEU A 1 83 ? 9.190 -2.788 -0.184 1.00 59.72 83 LEU A O 1
ATOM 690 N N . SER A 1 84 ? 11.025 -3.449 0.923 1.00 62.91 84 SER A N 1
ATOM 691 C CA . SER A 1 84 ? 10.492 -4.691 1.487 1.00 62.91 84 SER A CA 1
ATOM 692 C C . SER A 1 84 ? 9.154 -4.508 2.195 1.00 62.91 8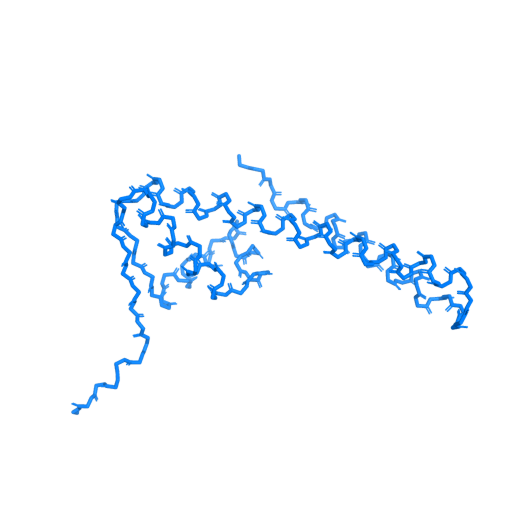4 SER A C 1
ATOM 694 O O . SER A 1 84 ? 8.221 -5.262 1.951 1.00 62.91 84 SER A O 1
ATOM 696 N N . GLN A 1 85 ? 9.027 -3.469 3.023 1.00 60.06 85 GLN A N 1
ATOM 697 C CA . GLN A 1 85 ? 7.804 -3.191 3.771 1.00 60.06 85 GLN A CA 1
ATOM 698 C C . GLN A 1 85 ? 6.647 -2.817 2.837 1.00 60.06 85 GLN A C 1
ATOM 700 O O . GLN A 1 85 ? 5.532 -3.278 3.043 1.00 60.06 85 GLN A O 1
ATOM 705 N N . ALA A 1 86 ? 6.909 -2.002 1.811 1.00 57.75 86 ALA A N 1
ATOM 706 C CA . ALA A 1 86 ? 5.887 -1.557 0.869 1.00 57.75 86 ALA A CA 1
ATOM 707 C C . ALA A 1 86 ? 5.455 -2.677 -0.085 1.00 57.75 86 ALA A C 1
ATOM 709 O O . ALA A 1 86 ? 4.275 -2.788 -0.399 1.00 57.75 86 ALA A O 1
ATOM 710 N N . ILE A 1 87 ? 6.405 -3.516 -0.504 1.00 60.78 87 ILE A N 1
ATOM 711 C CA . ILE A 1 87 ? 6.153 -4.677 -1.361 1.00 60.78 87 ILE A CA 1
ATOM 712 C C . ILE A 1 87 ? 5.446 -5.786 -0.577 1.00 60.78 87 ILE A C 1
ATOM 714 O O . ILE A 1 87 ? 4.555 -6.419 -1.112 1.00 60.78 87 ILE A O 1
ATOM 718 N N . SER A 1 88 ? 5.789 -6.004 0.695 1.00 62.44 88 SER A N 1
ATOM 719 C CA . SER A 1 88 ? 5.120 -7.000 1.546 1.00 62.44 88 SER A CA 1
ATOM 720 C C . SER A 1 88 ? 3.700 -6.565 1.946 1.00 62.44 88 SER A C 1
ATOM 722 O O . SER A 1 88 ? 2.810 -7.391 2.129 1.00 62.44 88 SER A O 1
ATOM 724 N N . ASP A 1 89 ? 3.457 -5.253 2.038 1.00 58.91 89 ASP A N 1
ATOM 725 C CA . ASP A 1 89 ? 2.147 -4.677 2.365 1.00 58.91 89 ASP A CA 1
ATOM 726 C C . ASP A 1 89 ? 1.162 -4.622 1.171 1.00 58.91 89 ASP A C 1
ATOM 728 O O . ASP A 1 89 ? -0.021 -4.320 1.386 1.00 58.91 89 ASP A O 1
ATOM 732 N N . VAL A 1 90 ? 1.614 -4.873 -0.067 1.00 64.81 90 VAL 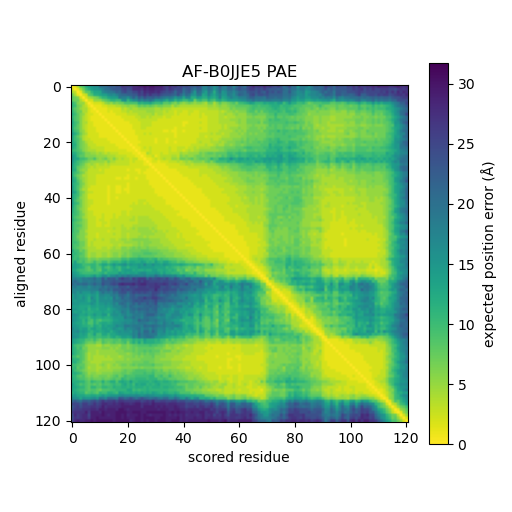A N 1
ATOM 733 C CA . VAL A 1 90 ? 0.800 -4.823 -1.297 1.00 64.81 90 VAL A CA 1
ATOM 734 C C . VAL A 1 90 ? 0.911 -6.142 -2.072 1.00 64.81 90 VAL A C 1
ATOM 736 O O . VAL A 1 90 ? 1.946 -6.794 -2.056 1.00 64.81 90 VAL A O 1
ATOM 739 N N . SER A 1 91 ? -0.157 -6.575 -2.749 1.00 69.56 91 SER A N 1
ATOM 740 C CA . SER A 1 91 ? -0.117 -7.819 -3.522 1.00 69.56 91 SER A CA 1
ATOM 741 C C . SER A 1 91 ? 0.781 -7.687 -4.755 1.00 69.56 91 SER A C 1
ATOM 743 O O . SER A 1 91 ? 0.774 -6.668 -5.445 1.00 69.56 91 SER A O 1
ATOM 745 N N . TRP A 1 92 ? 1.515 -8.757 -5.069 1.00 72.25 92 TRP A N 1
ATOM 746 C CA . TRP A 1 92 ? 2.364 -8.843 -6.260 1.00 72.25 92 TRP A CA 1
ATOM 747 C C . TRP A 1 92 ? 1.605 -8.514 -7.550 1.00 72.25 92 TRP A C 1
ATOM 749 O O . TRP A 1 92 ? 2.085 -7.722 -8.356 1.00 72.25 92 TRP A O 1
ATOM 759 N N . GLY A 1 93 ? 0.376 -9.023 -7.679 1.00 77.06 93 GLY A N 1
ATOM 760 C CA . GLY A 1 93 ? -0.487 -8.734 -8.825 1.00 77.06 93 GLY A CA 1
ATOM 761 C C . GLY A 1 93 ? -0.777 -7.243 -9.019 1.00 77.06 93 GLY A C 1
ATOM 762 O O . GLY A 1 93 ? -0.912 -6.787 -10.146 1.00 77.06 93 GLY A O 1
ATOM 763 N N . GLU A 1 94 ? -0.826 -6.443 -7.950 1.00 82.31 94 GLU A N 1
ATOM 764 C CA . GLU A 1 94 ? -1.005 -4.995 -8.087 1.00 82.31 94 GLU A CA 1
ATOM 765 C C . GLU A 1 94 ? 0.282 -4.313 -8.578 1.00 82.31 94 GLU A C 1
ATOM 767 O O . GLU A 1 94 ? 0.217 -3.359 -9.350 1.00 82.31 94 GLU A O 1
ATOM 772 N N . ILE A 1 95 ? 1.458 -4.817 -8.193 1.00 80.06 95 ILE A N 1
ATOM 773 C CA . ILE A 1 95 ? 2.750 -4.317 -8.684 1.00 80.06 95 ILE A CA 1
ATOM 774 C C . ILE A 1 95 ? 2.904 -4.622 -10.176 1.00 80.06 95 ILE A C 1
ATOM 776 O O . ILE A 1 95 ? 3.196 -3.706 -10.948 1.00 80.06 95 ILE A O 1
ATOM 780 N N . THR A 1 96 ? 2.674 -5.874 -10.590 1.00 83.06 96 THR A N 1
ATOM 781 C CA . THR A 1 96 ? 2.774 -6.285 -12.000 1.00 83.06 96 THR A CA 1
ATOM 782 C C . THR A 1 96 ? 1.764 -5.538 -12.858 1.00 83.06 96 THR A C 1
ATOM 784 O O . THR A 1 96 ? 2.149 -4.927 -13.853 1.00 83.06 96 THR A O 1
ATOM 787 N N . ARG A 1 97 ? 0.508 -5.432 -12.401 1.00 86.56 97 ARG A N 1
ATOM 788 C CA . ARG A 1 97 ? -0.526 -4.618 -13.054 1.00 86.56 97 ARG A CA 1
ATOM 789 C C . ARG A 1 97 ? -0.067 -3.175 -13.249 1.00 86.56 97 ARG A C 1
ATOM 791 O O . ARG A 1 97 ? -0.245 -2.628 -14.338 1.00 86.56 97 ARG A O 1
ATOM 798 N N . GLN A 1 98 ? 0.522 -2.556 -12.219 1.00 89.62 98 GLN A N 1
ATOM 799 C CA . GLN A 1 98 ? 1.010 -1.180 -12.304 1.00 89.62 98 GLN A CA 1
ATOM 800 C C . GLN A 1 98 ? 2.184 -0.997 -13.260 1.00 89.62 98 GLN A C 1
ATOM 802 O O . GLN A 1 98 ? 2.188 -0.041 -14.034 1.00 89.62 98 GLN A O 1
ATOM 807 N N . LEU A 1 99 ? 3.160 -1.898 -13.224 1.00 87.94 99 LEU A N 1
ATOM 808 C CA . LEU A 1 99 ? 4.293 -1.868 -14.143 1.00 87.94 99 LEU A CA 1
ATOM 809 C C . LEU A 1 99 ? 3.833 -2.081 -15.586 1.00 87.94 99 LEU A C 1
ATOM 811 O O . LEU A 1 99 ? 4.202 -1.292 -16.449 1.00 87.94 99 LEU A O 1
ATOM 815 N N . ALA A 1 100 ? 2.952 -3.051 -15.833 1.00 88.25 100 ALA A N 1
ATOM 816 C CA . ALA A 1 100 ? 2.439 -3.354 -17.162 1.00 88.25 100 ALA A CA 1
ATOM 817 C C . ALA A 1 100 ? 1.768 -2.136 -17.816 1.00 88.25 100 ALA A C 1
ATOM 819 O O . ALA A 1 100 ? 2.111 -1.775 -18.943 1.00 88.25 100 ALA A O 1
ATOM 820 N N . TYR A 1 101 ? 0.840 -1.4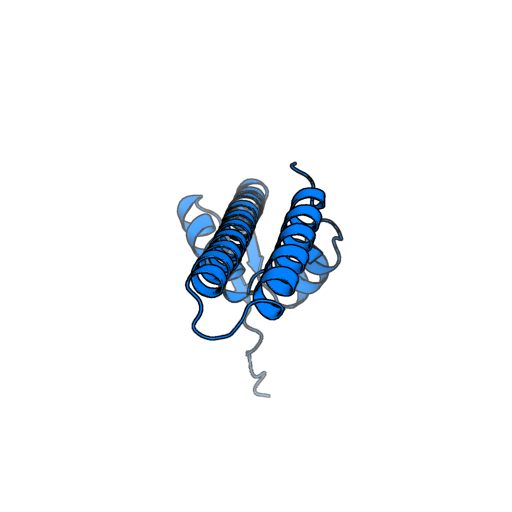56 -17.123 1.00 92.75 101 TYR A N 1
ATOM 821 C CA . TYR A 1 101 ? 0.192 -0.284 -17.729 1.00 92.75 101 TYR A CA 1
ATOM 822 C C . TYR A 1 101 ? 1.133 0.920 -17.842 1.00 92.75 101 TYR A C 1
ATOM 824 O O . TYR A 1 101 ? 1.047 1.651 -18.825 1.00 92.75 101 TYR A O 1
ATOM 832 N N . LYS A 1 102 ? 2.045 1.139 -16.885 1.00 91.62 102 LYS A N 1
ATOM 833 C CA . LYS A 1 102 ? 2.970 2.281 -16.944 1.00 91.62 102 LYS A CA 1
ATOM 834 C C . LYS A 1 102 ? 4.037 2.102 -18.008 1.00 91.62 102 LYS A C 1
ATOM 836 O O . LYS A 1 102 ? 4.342 3.067 -18.694 1.00 91.62 102 LYS A O 1
ATOM 841 N N . CYS A 1 103 ? 4.575 0.899 -18.184 1.00 88.88 103 CYS A N 1
ATOM 842 C CA . CYS A 1 103 ? 5.496 0.620 -19.279 1.00 88.88 103 CYS A CA 1
ATOM 843 C C . CYS A 1 103 ? 4.842 0.930 -20.628 1.00 88.88 103 CYS A C 1
ATOM 845 O O . CYS A 1 103 ? 5.436 1.651 -21.422 1.00 88.88 103 CYS A O 1
ATOM 847 N N . ARG A 1 104 ? 3.579 0.521 -20.834 1.00 89.81 104 ARG A N 1
ATOM 848 C CA . ARG A 1 104 ? 2.815 0.908 -22.033 1.00 89.81 104 ARG A CA 1
ATOM 849 C C . ARG A 1 104 ? 2.685 2.426 -22.187 1.00 89.81 104 ARG A C 1
ATOM 851 O O . ARG A 1 104 ? 2.881 2.935 -23.281 1.00 89.81 104 ARG A O 1
ATOM 858 N N . TRP A 1 105 ? 2.387 3.156 -21.111 1.00 91.62 105 TRP A N 1
ATOM 859 C CA . TRP A 1 105 ? 2.247 4.620 -21.161 1.00 91.62 105 TRP A CA 1
ATOM 860 C C . TRP A 1 105 ? 3.552 5.358 -21.462 1.00 91.62 105 TRP A C 1
ATOM 862 O O . TRP A 1 105 ? 3.531 6.384 -22.131 1.00 91.62 105 TRP A O 1
ATOM 872 N N . TYR A 1 106 ? 4.674 4.864 -20.945 1.00 89.62 106 TYR A N 1
ATOM 873 C CA . TYR A 1 106 ? 5.983 5.502 -21.088 1.00 89.62 106 TYR A CA 1
ATOM 874 C C . TYR A 1 106 ? 6.824 4.915 -22.234 1.00 89.62 106 TYR A C 1
ATOM 876 O O . TYR A 1 106 ? 8.003 5.249 -22.339 1.00 89.62 106 TYR A O 1
ATOM 884 N N . GLY A 1 107 ? 6.252 4.038 -23.068 1.00 89.00 107 G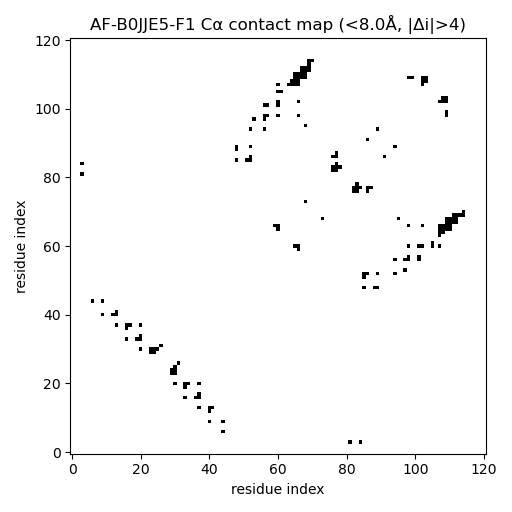LY A N 1
ATOM 885 C CA . GLY A 1 107 ? 6.963 3.400 -24.181 1.00 89.00 107 GLY A CA 1
ATOM 886 C C . GLY A 1 107 ? 8.142 2.531 -23.728 1.00 89.00 107 GLY A C 1
ATOM 887 O O . GLY A 1 107 ? 9.177 2.506 -24.385 1.00 89.00 107 GLY A O 1
ATOM 888 N N . ARG A 1 108 ? 8.021 1.874 -22.569 1.00 86.12 108 ARG A N 1
ATOM 889 C CA . ARG A 1 108 ? 9.035 0.957 -22.029 1.00 86.12 108 ARG A CA 1
ATOM 890 C C . ARG A 1 108 ? 8.678 -0.486 -22.334 1.00 86.12 108 ARG A C 1
ATOM 892 O O . ARG A 1 108 ? 7.503 -0.855 -22.340 1.00 86.12 108 ARG A O 1
ATOM 899 N N . ASN A 1 109 ? 9.701 -1.319 -22.480 1.00 83.19 109 ASN A N 1
ATOM 900 C CA . ASN A 1 109 ? 9.505 -2.752 -22.642 1.00 83.19 109 ASN A CA 1
ATOM 901 C C . ASN A 1 109 ? 9.112 -3.374 -21.298 1.00 83.19 109 ASN A C 1
ATOM 903 O O . ASN A 1 109 ? 9.771 -3.148 -20.282 1.00 83.19 109 ASN A O 1
ATOM 907 N N . TYR A 1 110 ? 8.034 -4.154 -21.295 1.00 85.25 110 TYR A N 1
ATOM 908 C CA . TYR A 1 110 ? 7.584 -4.933 -20.146 1.00 85.25 110 TYR A CA 1
ATOM 909 C C . TYR A 1 110 ? 7.594 -6.408 -20.520 1.00 85.25 110 TYR A C 1
ATOM 911 O O . TYR A 1 110 ? 6.887 -6.805 -21.443 1.00 85.25 110 TYR A O 1
ATOM 919 N N . ILE A 1 111 ? 8.398 -7.196 -19.813 1.00 82.69 111 ILE A N 1
ATOM 920 C CA . ILE A 1 111 ? 8.508 -8.639 -20.024 1.00 82.69 111 ILE A CA 1
ATOM 921 C C . ILE A 1 111 ? 8.125 -9.312 -18.712 1.00 82.69 111 ILE A C 1
ATOM 923 O O . ILE A 1 111 ? 8.829 -9.170 -17.714 1.00 82.69 111 ILE A O 1
ATOM 927 N N . GLU A 1 112 ? 6.998 -10.014 -18.702 1.00 78.69 112 GLU A N 1
ATOM 928 C CA . GLU A 1 112 ? 6.586 -10.853 -17.579 1.00 78.69 112 GLU A CA 1
ATOM 929 C C . GLU A 1 112 ? 7.016 -12.286 -17.881 1.00 78.69 112 GLU A C 1
ATOM 931 O O . GLU A 1 112 ? 6.531 -12.899 -18.830 1.00 78.69 112 GLU A O 1
ATOM 936 N N . ILE A 1 113 ? 7.977 -12.797 -17.111 1.00 70.00 113 ILE A N 1
ATOM 937 C CA . ILE A 1 113 ? 8.432 -14.180 -17.245 1.00 70.00 113 ILE A CA 1
ATOM 938 C C . ILE A 1 113 ? 7.646 -14.978 -16.219 1.00 70.00 113 ILE A C 1
ATOM 940 O O . ILE A 1 113 ? 7.959 -14.984 -15.022 1.00 70.00 113 ILE A O 1
ATOM 944 N N . ASP A 1 114 ? 6.574 -15.598 -16.699 1.00 60.62 114 ASP A N 1
ATOM 945 C CA . ASP A 1 114 ? 5.752 -16.455 -15.869 1.00 60.62 114 ASP A CA 1
ATOM 946 C C . ASP A 1 114 ? 6.548 -17.703 -15.470 1.00 60.62 114 ASP A C 1
ATOM 948 O O . ASP A 1 114 ? 7.302 -18.280 -16.256 1.00 60.62 114 ASP A O 1
ATOM 952 N N . ARG A 1 115 ? 6.399 -18.132 -14.216 1.00 51.41 115 ARG A N 1
ATOM 953 C CA . ARG A 1 115 ? 7.134 -19.292 -13.683 1.00 51.41 115 ARG A CA 1
ATOM 954 C C . ARG A 1 115 ? 6.609 -20.616 -14.245 1.00 51.41 115 ARG A C 1
ATOM 956 O O . ARG A 1 115 ? 7.164 -21.664 -13.933 1.00 51.41 115 ARG A O 1
ATOM 963 N N . TRP A 1 116 ? 5.541 -20.575 -15.036 1.00 47.94 116 TRP A N 1
ATOM 964 C CA . TRP A 1 116 ? 4.904 -21.744 -15.623 1.00 47.94 116 TRP A CA 1
ATOM 965 C C . TRP A 1 116 ? 5.265 -21.910 -17.101 1.00 47.94 116 TRP A C 1
ATOM 967 O O . TRP A 1 116 ? 4.401 -21.990 -17.968 1.00 47.94 116 TRP A O 1
ATOM 977 N N . PHE A 1 117 ? 6.560 -22.006 -17.393 1.00 40.38 117 PHE A N 1
ATOM 978 C CA . PHE A 1 117 ? 6.983 -22.896 -18.468 1.00 40.38 117 PHE A CA 1
ATOM 979 C C . PHE A 1 117 ? 7.103 -24.284 -17.829 1.00 40.38 117 PHE A C 1
ATOM 981 O O . PHE A 1 117 ? 8.066 -24.511 -17.090 1.00 40.38 117 PHE A O 1
ATOM 988 N N . PRO A 1 118 ? 6.159 -25.224 -18.029 1.00 39.66 118 PRO A N 1
ATOM 989 C CA . PRO A 1 118 ? 6.521 -26.615 -17.865 1.00 39.66 118 PRO A CA 1
ATOM 990 C C . PRO A 1 118 ? 7.581 -26.852 -18.938 1.00 39.66 118 PRO A C 1
ATOM 992 O O . PRO A 1 118 ? 7.288 -26.797 -20.132 1.00 39.66 118 PRO A O 1
ATOM 995 N N . SER A 1 119 ? 8.834 -27.035 -18.532 1.00 41.16 119 SER A N 1
ATOM 996 C CA . SER A 1 119 ? 9.815 -27.680 -19.393 1.00 41.16 119 SER A CA 1
ATOM 997 C C . SER A 1 119 ? 9.302 -29.099 -19.612 1.00 41.16 119 SER A C 1
ATOM 999 O O . SER A 1 119 ? 9.576 -30.004 -18.829 1.00 41.16 119 SER A O 1
ATOM 1001 N N . GLY A 1 120 ? 8.436 -29.261 -20.608 1.00 56.78 120 GLY A N 1
ATOM 1002 C CA . GLY A 1 120 ? 8.111 -30.559 -21.155 1.00 56.78 120 GLY A CA 1
ATOM 1003 C C . GLY A 1 120 ? 9.330 -31.030 -21.922 1.00 56.78 120 GLY A C 1
ATOM 1004 O O . GLY A 1 120 ? 9.454 -30.678 -23.087 1.00 56.78 120 GLY A O 1
ATOM 1005 N N . THR A 1 121 ? 10.221 -31.727 -21.218 1.00 39.31 121 THR A N 1
ATOM 1006 C CA . THR A 1 121 ? 11.134 -32.798 -21.662 1.00 39.31 121 THR A CA 1
ATOM 1007 C C . THR A 1 121 ? 11.935 -33.250 -20.457 1.00 39.31 121 THR A C 1
ATOM 1009 O O . THR A 1 121 ? 12.572 -32.368 -19.836 1.00 39.31 121 THR A O 1
#

Mean predicted aligned error: 8.97 Å

Radius of gyration: 19.23 Å; Cα contacts (8 Å, |Δi|>4): 94; chains: 1; bounding box: 41×43×49 Å

Nearest PDB structures (foldseek):
  8h1j-assembly1_A  TM=8.505E-01  e=1.922E-07  Deinococcus radiodurans R1 = ATCC 13939 = DSM 20539
  8exa-assembly1_A  TM=7.192E-01  e=7.054E-07  Deinococcus radiodurans R1 = ATCC 13939 = DSM 20539
  8bf8-assembly1_A  TM=8.162E-01  e=2.898E-05  Deinococcus radiodurans R1 = ATCC 13939 = DSM 20539
  7lq4-assembly1_A  TM=4.021E-01  e=2.009E+00  Rubrobacter radiotolerans

InterPro domains:
  IPR001959 Probable transposase, IS891/IS1136/IS1341 [PF01385] (2-80)
  IPR010095 Cas12f1-like, TNB domain [PF07282] (92-119)
  IPR010095 Cas12f1-like, TNB domain [TIGR01766] (46-119)

Foldseek 3Di:
DDAPVVLVVLVVVLVVLVVVLVPDDPPDPVNVVSVVVNVVSVVVSVVVLVVVLLVVLLVVLVVDQEDEDDPVVVVVQLVPPRRVVSPVVDDPVVNLVSNVVVCVVSVGHYHYDDPPPPPPD